Protein AF-A0A5C5R9Z2-F1 (afdb_monomer)

Sequence (90 aa):
MNPVIDGGTALGGRLAWVHVAHGERSQVRFYADGEYAGTATALPTVDTEVIGVDYDVVYVRYGRAIARFRLDESGAVLALDAVPPSVLAG

Solvent-accessible surface area (backbone atoms only — not comparable to full-atom values): 5109 Å² total; per-residue (Å²): 135,66,55,71,77,50,68,52,66,32,54,94,60,42,36,32,39,38,31,30,42,59,82,84,21,21,42,42,37,33,23,36,78,83,41,85,41,48,55,73,46,96,46,64,18,61,47,57,44,79,80,48,73,54,70,61,36,42,34,36,32,50,71,91,46,67,28,38,34,30,66,48,98,85,50,42,67,40,72,79,40,81,62,70,80,55,61,71,82,128

Structure (mmCIF, N/CA/C/O backbone):
data_AF-A0A5C5R9Z2-F1
#
_entry.id   AF-A0A5C5R9Z2-F1
#
loop_
_atom_site.group_PDB
_atom_site.id
_atom_site.type_symbol
_atom_site.label_atom_id
_atom_site.label_alt_id
_atom_site.label_comp_id
_atom_site.label_asym_id
_atom_site.label_entity_id
_atom_site.label_seq_id
_atom_site.pdbx_PDB_ins_code
_atom_site.Cartn_x
_atom_site.Cartn_y
_atom_site.Cartn_z
_atom_site.occupancy
_atom_site.B_iso_or_equiv
_atom_site.auth_seq_id
_atom_site.auth_comp_id
_atom_site.auth_asym_id
_atom_site.auth_atom_id
_atom_site.pdbx_PDB_model_num
ATOM 1 N N . MET A 1 1 ? 13.500 13.910 -3.896 1.00 72.06 1 MET A N 1
ATOM 2 C CA . MET A 1 1 ? 12.079 13.624 -3.604 1.00 72.06 1 MET A CA 1
ATOM 3 C C . MET A 1 1 ? 11.604 12.656 -4.670 1.00 72.06 1 MET A C 1
ATOM 5 O O . MET A 1 1 ? 11.940 12.879 -5.827 1.00 72.06 1 MET A O 1
ATOM 9 N N . ASN A 1 2 ? 10.933 11.572 -4.295 1.00 87.62 2 ASN A N 1
ATOM 10 C CA . ASN A 1 2 ? 10.465 10.581 -5.264 1.00 87.62 2 ASN A CA 1
ATOM 11 C C . ASN A 1 2 ? 9.202 11.090 -5.969 1.00 87.62 2 ASN A C 1
ATOM 13 O O . ASN A 1 2 ? 8.344 11.636 -5.270 1.00 87.62 2 ASN A O 1
ATOM 17 N N . PRO A 1 3 ? 9.073 10.931 -7.299 1.00 94.56 3 PRO A N 1
ATOM 18 C CA . PRO A 1 3 ? 7.846 11.275 -8.007 1.00 94.56 3 PRO A CA 1
ATOM 19 C C . PRO A 1 3 ? 6.649 10.508 -7.442 1.00 94.56 3 PRO A C 1
ATOM 21 O O . PRO A 1 3 ? 6.763 9.321 -7.128 1.00 94.56 3 PRO A O 1
ATOM 24 N N . VAL A 1 4 ? 5.514 11.192 -7.328 1.00 96.19 4 VAL A N 1
ATOM 25 C CA . VAL A 1 4 ? 4.225 10.566 -7.020 1.00 96.19 4 VAL A CA 1
ATOM 26 C C . VAL A 1 4 ? 3.641 10.035 -8.324 1.00 96.19 4 VAL A C 1
ATOM 28 O O . VAL A 1 4 ? 3.605 10.763 -9.314 1.00 96.19 4 VAL A O 1
ATOM 31 N N . ILE A 1 5 ? 3.231 8.771 -8.316 1.00 95.88 5 ILE A N 1
ATOM 32 C CA . ILE A 1 5 ? 2.539 8.115 -9.428 1.00 95.88 5 ILE A CA 1
ATOM 33 C C . ILE A 1 5 ? 1.052 8.450 -9.313 1.00 95.88 5 ILE A C 1
ATOM 35 O O . ILE A 1 5 ? 0.493 9.110 -10.186 1.00 95.88 5 ILE A O 1
ATOM 39 N N . ASP A 1 6 ? 0.451 8.080 -8.186 1.00 96.62 6 ASP A N 1
ATOM 40 C CA . ASP A 1 6 ? -0.912 8.418 -7.798 1.00 96.62 6 ASP A CA 1
ATOM 41 C C . ASP A 1 6 ? -1.069 8.414 -6.264 1.00 96.62 6 ASP A C 1
ATOM 43 O O . ASP A 1 6 ? -0.118 8.229 -5.494 1.00 96.62 6 ASP A O 1
ATOM 47 N N . GLY A 1 7 ? -2.276 8.726 -5.804 1.00 95.06 7 GLY A N 1
ATOM 48 C CA . GLY A 1 7 ? -2.597 8.854 -4.392 1.00 95.06 7 GLY A CA 1
ATOM 49 C C . GLY A 1 7 ? -4.098 8.956 -4.172 1.00 95.06 7 GLY A C 1
ATOM 50 O O . GLY A 1 7 ? -4.859 9.271 -5.089 1.00 95.06 7 GLY A O 1
ATOM 51 N N . GLY A 1 8 ? -4.527 8.730 -2.937 1.00 93.75 8 GLY A N 1
ATOM 52 C CA . GLY A 1 8 ? -5.937 8.793 -2.587 1.00 93.75 8 GLY A CA 1
ATOM 53 C C . GLY A 1 8 ? -6.180 8.707 -1.091 1.00 93.75 8 GLY A C 1
ATOM 54 O O . GLY A 1 8 ? -5.252 8.637 -0.283 1.00 93.75 8 GLY A O 1
ATOM 55 N N . THR A 1 9 ? -7.456 8.721 -0.725 1.00 91.31 9 THR A N 1
ATOM 56 C CA . THR A 1 9 ? -7.907 8.591 0.659 1.00 91.31 9 THR A CA 1
ATOM 57 C C . THR A 1 9 ? -8.891 7.435 0.808 1.00 91.31 9 THR A C 1
ATOM 59 O O . THR A 1 9 ? -9.675 7.132 -0.089 1.00 91.31 9 THR A O 1
ATOM 62 N N . ALA A 1 10 ? -8.832 6.789 1.965 1.00 81.19 10 ALA A N 1
ATOM 63 C CA . ALA A 1 10 ? -9.772 5.809 2.488 1.00 81.19 10 ALA A CA 1
ATOM 64 C C . ALA A 1 10 ? -10.346 6.338 3.819 1.00 81.19 10 ALA A C 1
ATOM 66 O O . ALA A 1 10 ? -9.924 7.391 4.312 1.00 81.19 10 ALA A O 1
ATOM 67 N N . LEU A 1 11 ? -11.304 5.627 4.427 1.00 76.50 11 LEU A N 1
ATOM 68 C CA . LEU A 1 11 ? -11.857 5.974 5.749 1.00 76.50 11 LEU A CA 1
ATOM 69 C C . LEU A 1 11 ? -12.428 7.396 5.862 1.00 76.50 11 LEU A C 1
ATOM 71 O O . LEU A 1 11 ? -12.262 8.060 6.886 1.00 76.50 11 LEU A O 1
ATOM 75 N N . GLY A 1 12 ? -13.050 7.912 4.801 1.00 76.19 12 GLY A N 1
ATOM 76 C CA . GLY A 1 12 ? -13.558 9.288 4.808 1.00 76.19 12 GLY A CA 1
ATOM 7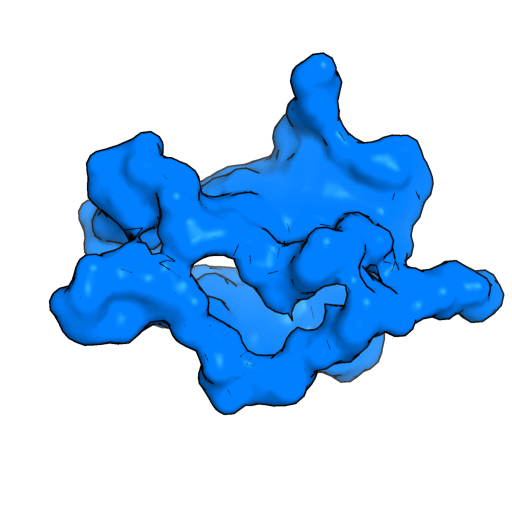7 C C . GLY A 1 12 ? -12.466 10.345 5.031 1.00 76.19 12 GLY A C 1
ATOM 78 O O . GLY A 1 12 ? -12.768 11.427 5.523 1.00 76.19 12 GLY A O 1
ATOM 79 N N . GLY A 1 13 ? -11.206 10.033 4.699 1.00 80.25 13 GLY A N 1
ATOM 80 C CA . GLY A 1 13 ? -10.069 10.952 4.794 1.00 80.25 13 GLY A CA 1
ATOM 81 C C . GLY A 1 13 ? -9.038 10.614 5.872 1.00 80.25 13 GLY A C 1
ATOM 82 O O . GLY A 1 13 ? -7.974 11.223 5.870 1.00 80.25 13 GLY A O 1
ATOM 83 N N . ARG A 1 14 ? -9.305 9.648 6.762 1.00 83.94 14 ARG A N 1
ATOM 84 C CA . ARG A 1 14 ? -8.389 9.319 7.874 1.00 83.94 14 ARG A CA 1
ATOM 85 C C . ARG A 1 14 ? -7.137 8.563 7.445 1.00 83.94 14 ARG A C 1
ATOM 87 O O . ARG A 1 14 ? -6.091 8.724 8.060 1.00 83.94 14 ARG A O 1
ATOM 94 N N . LEU A 1 15 ? -7.240 7.737 6.404 1.00 90.19 15 LEU A N 1
ATOM 95 C CA . LEU A 1 15 ? -6.104 7.021 5.829 1.00 90.19 15 LEU A CA 1
ATOM 96 C C . LEU A 1 15 ? -5.843 7.566 4.431 1.00 90.19 15 LEU A C 1
ATOM 98 O O . LEU A 1 15 ? -6.627 7.325 3.518 1.00 90.19 15 LEU A O 1
ATOM 102 N N . ALA A 1 16 ? -4.742 8.278 4.248 1.00 93.69 16 ALA A N 1
ATOM 103 C CA . ALA A 1 16 ? -4.242 8.641 2.933 1.00 93.69 16 ALA A CA 1
ATOM 104 C C . ALA A 1 16 ? -3.174 7.644 2.479 1.00 93.69 16 ALA A C 1
ATOM 106 O O . ALA A 1 16 ? -2.425 7.089 3.286 1.00 93.69 16 ALA A O 1
ATOM 107 N N . TRP A 1 17 ? -3.082 7.432 1.174 1.00 95.50 17 TRP A N 1
ATOM 108 C CA . TRP A 1 17 ? -2.033 6.635 0.560 1.00 95.50 17 TRP A CA 1
ATOM 109 C C . TRP A 1 17 ? -1.413 7.392 -0.609 1.00 95.50 17 TRP A C 1
ATOM 111 O O . TRP A 1 17 ? -2.072 8.177 -1.291 1.00 95.50 17 TRP A O 1
ATOM 121 N N . VAL A 1 18 ? -0.121 7.165 -0.819 1.00 96.56 18 VAL A N 1
ATOM 122 C CA . VAL A 1 18 ? 0.651 7.771 -1.903 1.00 96.56 18 VAL A CA 1
ATOM 123 C C . VAL A 1 18 ? 1.533 6.699 -2.519 1.00 96.56 18 VAL A C 1
ATOM 125 O O . VAL A 1 18 ? 2.376 6.110 -1.837 1.00 96.56 18 VAL A O 1
ATOM 128 N N . HIS A 1 19 ? 1.358 6.453 -3.810 1.00 96.56 19 HIS A N 1
ATOM 129 C CA . HIS A 1 19 ? 2.220 5.582 -4.594 1.00 96.56 19 HIS A CA 1
ATOM 130 C C . HIS A 1 19 ? 3.382 6.401 -5.148 1.00 96.56 19 HIS A C 1
ATOM 132 O O . HIS A 1 19 ? 3.191 7.400 -5.841 1.00 96.56 19 HIS A O 1
ATOM 138 N N . VAL A 1 20 ? 4.609 6.012 -4.814 1.00 96.06 20 VAL A N 1
ATOM 139 C CA . VAL A 1 20 ? 5.818 6.750 -5.194 1.00 96.06 20 VAL A CA 1
ATOM 140 C C . VAL A 1 20 ? 6.768 5.893 -6.018 1.00 96.06 20 VAL A C 1
ATOM 142 O O . VAL A 1 20 ? 6.966 4.709 -5.734 1.00 96.06 20 VAL A O 1
ATOM 145 N N . ALA A 1 21 ? 7.405 6.514 -7.006 1.00 95.00 21 ALA A N 1
ATOM 146 C CA . ALA A 1 21 ? 8.405 5.885 -7.860 1.00 95.00 21 ALA A CA 1
ATOM 147 C C . ALA A 1 21 ? 9.802 5.856 -7.207 1.00 95.00 21 ALA A C 1
ATOM 149 O O . ALA A 1 21 ? 10.208 6.763 -6.485 1.00 95.00 21 ALA A O 1
ATOM 150 N N . HIS A 1 22 ? 10.566 4.812 -7.499 1.00 92.25 22 HIS A N 1
ATOM 151 C CA . HIS A 1 22 ? 11.943 4.549 -7.082 1.00 92.25 22 HIS A CA 1
ATOM 152 C C . HIS A 1 22 ? 12.718 3.975 -8.288 1.00 92.25 22 HIS A C 1
ATOM 154 O O . HIS A 1 22 ? 13.118 2.810 -8.291 1.00 92.25 22 HIS A O 1
ATOM 160 N N . GLY A 1 23 ? 12.893 4.785 -9.339 1.00 90.56 23 GLY A N 1
ATOM 161 C CA . GLY A 1 23 ? 13.381 4.306 -10.640 1.00 90.56 23 GLY A CA 1
ATOM 162 C C . GLY A 1 23 ? 12.340 3.395 -11.295 1.00 90.56 23 GLY A C 1
ATOM 163 O O . GLY A 1 23 ? 11.168 3.748 -11.323 1.00 90.56 23 GLY A O 1
ATOM 164 N N . GLU A 1 24 ? 12.754 2.201 -11.720 1.00 89.81 24 GLU A N 1
ATOM 165 C CA . GLU A 1 24 ? 11.872 1.151 -12.270 1.00 89.81 24 GLU A CA 1
ATOM 166 C C . GLU A 1 24 ? 11.024 0.428 -11.202 1.00 89.81 24 GLU A C 1
ATOM 168 O O . GLU A 1 24 ? 10.337 -0.548 -11.487 1.00 89.81 24 GLU A O 1
ATOM 173 N N . ARG A 1 25 ? 11.121 0.842 -9.935 1.00 92.81 25 ARG A N 1
ATOM 174 C CA . ARG A 1 25 ? 10.370 0.266 -8.810 1.00 92.81 25 ARG A CA 1
ATOM 175 C C . ARG A 1 25 ? 9.431 1.299 -8.222 1.00 92.81 25 ARG A C 1
ATOM 177 O O . ARG A 1 25 ? 9.591 2.494 -8.438 1.00 92.81 25 ARG A O 1
ATOM 184 N N . SER A 1 26 ? 8.494 0.861 -7.400 1.00 93.88 26 SER A N 1
ATOM 185 C CA . SER A 1 26 ? 7.577 1.747 -6.698 1.00 93.88 26 SER A CA 1
ATOM 186 C C . SER A 1 26 ? 7.137 1.166 -5.356 1.00 93.88 26 SER A C 1
ATOM 188 O O . SER A 1 26 ? 7.338 -0.016 -5.063 1.00 93.88 26 SER A O 1
ATOM 190 N N . GLN A 1 27 ? 6.590 2.024 -4.500 1.00 93.50 27 GLN A N 1
ATOM 191 C CA . GLN A 1 27 ? 6.145 1.680 -3.152 1.00 93.50 27 GLN A CA 1
ATOM 192 C C . GLN A 1 27 ? 4.924 2.522 -2.786 1.00 93.50 27 GLN A C 1
ATOM 194 O O . GLN A 1 27 ? 4.847 3.690 -3.160 1.00 93.50 27 GLN A O 1
ATOM 199 N N . VAL A 1 28 ? 3.996 1.956 -2.018 1.00 95.88 28 VAL A N 1
ATOM 200 C CA . VAL A 1 28 ? 2.865 2.701 -1.446 1.00 95.88 28 VAL A CA 1
ATOM 201 C C . VAL A 1 28 ? 3.200 3.095 -0.010 1.00 95.88 28 VAL A C 1
ATOM 203 O O . VAL A 1 28 ? 3.608 2.252 0.793 1.00 95.88 28 VAL A O 1
ATOM 206 N N . ARG A 1 29 ? 3.056 4.383 0.297 1.00 95.69 29 ARG A N 1
ATOM 207 C CA . ARG A 1 29 ? 3.188 4.974 1.634 1.00 95.69 29 ARG A CA 1
ATOM 208 C C . ARG A 1 29 ? 1.812 5.311 2.169 1.00 95.69 29 ARG A C 1
ATOM 210 O O . ARG A 1 29 ? 0.960 5.757 1.409 1.00 95.69 29 ARG A O 1
ATOM 217 N N . PHE A 1 30 ? 1.634 5.152 3.467 1.00 95.44 30 PHE A N 1
ATOM 218 C CA . PHE A 1 30 ? 0.385 5.420 4.157 1.00 95.44 30 PHE A CA 1
ATOM 219 C C . PHE A 1 30 ? 0.563 6.531 5.178 1.00 95.44 30 PHE A C 1
ATOM 221 O O . PHE A 1 30 ? 1.596 6.616 5.849 1.00 95.44 30 PHE A O 1
ATOM 228 N N . TYR A 1 31 ? -0.474 7.349 5.301 1.00 93.94 31 TYR A N 1
ATOM 229 C CA . TYR A 1 31 ? -0.539 8.449 6.241 1.00 93.94 31 TYR A CA 1
ATOM 230 C C . TYR A 1 31 ? -1.860 8.385 7.008 1.00 93.94 31 TYR A C 1
ATOM 232 O O . TYR A 1 31 ? -2.924 8.369 6.390 1.00 93.94 31 TYR A O 1
ATOM 240 N N . ALA A 1 32 ? -1.790 8.332 8.333 1.00 91.69 32 ALA A N 1
ATOM 241 C CA . ALA A 1 32 ? -2.943 8.355 9.224 1.00 91.69 32 ALA A CA 1
ATOM 242 C C . ALA A 1 32 ? -3.091 9.766 9.791 1.00 91.69 32 ALA A C 1
ATOM 244 O O . ALA A 1 32 ? -2.136 10.300 10.349 1.00 91.69 32 ALA A O 1
ATOM 245 N N . ASP A 1 33 ? -4.252 10.392 9.594 1.00 87.75 33 ASP A N 1
ATOM 246 C CA . ASP A 1 33 ? -4.546 11.747 10.087 1.00 87.75 33 ASP A CA 1
ATOM 247 C C . ASP A 1 33 ? -3.456 12.789 9.710 1.00 87.75 33 ASP A C 1
ATOM 249 O O . ASP A 1 33 ? -3.184 13.746 10.430 1.00 87.75 33 ASP A O 1
ATOM 253 N N . GLY A 1 34 ? -2.828 12.604 8.539 1.00 88.31 34 GLY A N 1
ATOM 254 C CA . GLY A 1 34 ? -1.764 13.464 8.000 1.00 88.31 34 GLY A CA 1
ATOM 255 C C . GLY A 1 34 ? -0.335 13.076 8.403 1.00 88.31 34 GLY A C 1
ATOM 256 O O . GLY A 1 34 ? 0.618 13.589 7.813 1.00 88.31 34 GLY A O 1
ATOM 257 N N . GLU A 1 35 ? -0.160 12.142 9.335 1.00 91.19 35 GLU A N 1
ATOM 258 C CA . GLU A 1 35 ? 1.147 11.666 9.793 1.00 91.19 35 GLU A CA 1
ATOM 259 C C . GLU A 1 35 ? 1.564 10.374 9.093 1.00 91.19 35 GLU A C 1
ATOM 261 O O . GLU A 1 35 ? 0.734 9.535 8.760 1.00 91.19 35 GLU A O 1
ATOM 266 N N . TYR A 1 36 ? 2.865 10.190 8.853 1.00 92.25 36 TYR A N 1
ATOM 267 C CA . TYR A 1 36 ? 3.370 8.976 8.209 1.00 92.25 36 TYR A CA 1
ATOM 268 C C . TYR A 1 36 ? 3.158 7.752 9.107 1.00 92.25 36 TYR A C 1
ATOM 270 O O . TYR A 1 36 ? 3.757 7.651 10.175 1.00 92.25 36 TYR A O 1
ATOM 278 N N . ALA A 1 37 ? 2.354 6.802 8.632 1.00 91.94 37 ALA A N 1
ATOM 279 C CA . ALA A 1 37 ? 1.978 5.605 9.378 1.00 91.94 37 ALA A CA 1
ATOM 280 C C . ALA A 1 37 ? 2.739 4.348 8.924 1.00 91.94 37 ALA A C 1
ATOM 282 O O . ALA A 1 37 ? 2.838 3.379 9.674 1.00 91.94 37 ALA A O 1
ATOM 283 N N . GLY A 1 38 ? 3.293 4.340 7.705 1.00 91.19 38 GLY A N 1
ATOM 284 C CA . GLY A 1 3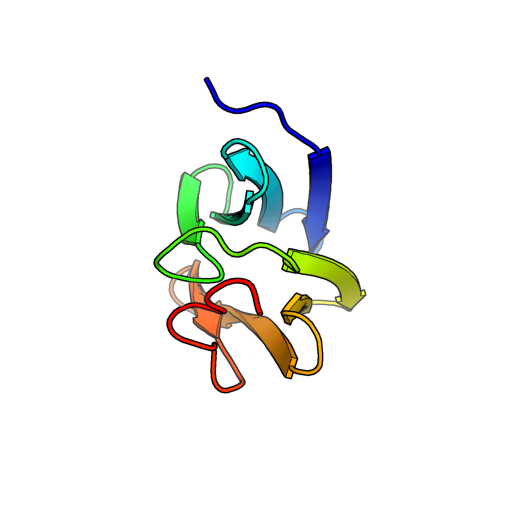8 ? 4.093 3.216 7.220 1.00 91.19 38 GLY A CA 1
ATOM 285 C C . GLY A 1 38 ? 4.121 3.058 5.704 1.00 91.19 38 GLY A C 1
ATOM 286 O O . GLY A 1 38 ? 3.731 3.944 4.943 1.00 91.19 38 GLY A O 1
ATOM 287 N N . THR A 1 39 ? 4.593 1.896 5.257 1.00 92.50 39 THR A N 1
ATOM 288 C CA . THR A 1 39 ? 4.628 1.502 3.842 1.00 92.50 39 THR A CA 1
ATOM 289 C C . THR A 1 39 ? 3.968 0.151 3.650 1.00 92.50 39 THR A C 1
ATOM 291 O O . THR A 1 39 ? 3.986 -0.690 4.544 1.00 92.50 39 THR A O 1
ATOM 294 N N . ALA A 1 40 ? 3.405 -0.062 2.463 1.00 92.19 40 ALA A N 1
ATOM 295 C CA . ALA A 1 40 ? 2.753 -1.317 2.116 1.00 92.19 40 ALA A CA 1
ATOM 296 C C . ALA A 1 40 ? 3.740 -2.494 2.048 1.00 92.19 40 ALA A C 1
ATOM 298 O O . ALA A 1 40 ? 3.389 -3.625 2.343 1.00 92.19 40 ALA A O 1
ATOM 299 N N . THR A 1 41 ? 4.997 -2.226 1.701 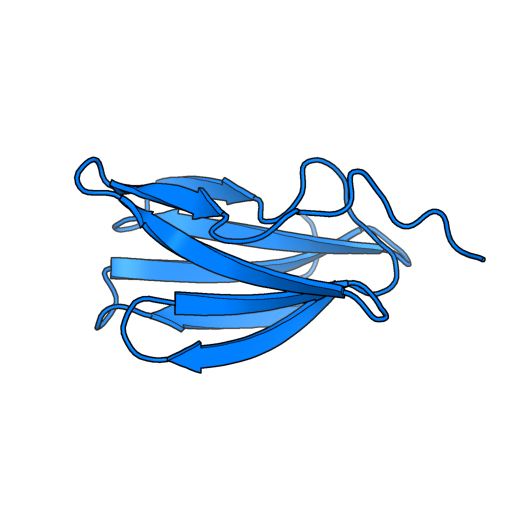1.00 89.88 41 THR A N 1
ATOM 300 C CA . THR A 1 41 ? 6.092 -3.203 1.704 1.00 89.88 41 THR A CA 1
ATOM 301 C C . THR A 1 41 ? 7.370 -2.522 2.173 1.00 89.88 41 THR A C 1
ATOM 303 O O . THR A 1 41 ? 7.527 -1.326 1.942 1.00 89.88 41 THR A O 1
ATOM 306 N N . ALA A 1 42 ? 8.290 -3.251 2.808 1.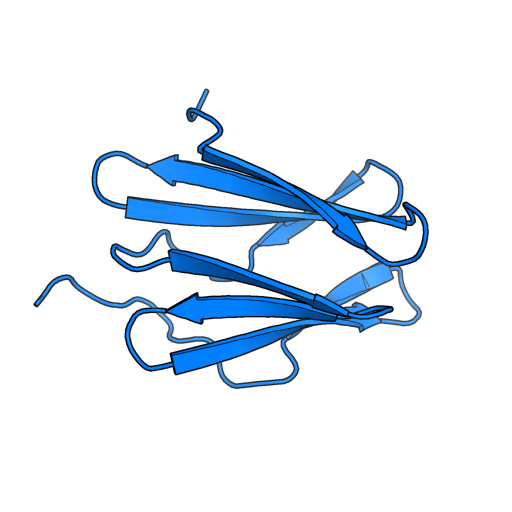00 86.31 42 ALA A N 1
ATOM 307 C CA . ALA A 1 42 ? 9.518 -2.681 3.365 1.00 86.31 42 ALA A CA 1
ATOM 308 C C . ALA A 1 42 ? 10.468 -2.111 2.294 1.00 86.31 42 ALA A C 1
ATOM 310 O O . ALA A 1 42 ? 11.199 -1.158 2.563 1.00 86.31 42 ALA A O 1
ATOM 311 N N . LEU A 1 43 ? 10.452 -2.673 1.080 1.00 88.62 43 LEU A N 1
ATOM 312 C CA . LEU A 1 43 ? 11.312 -2.264 -0.031 1.00 88.62 43 LEU A CA 1
ATOM 313 C C . LEU A 1 43 ? 10.477 -2.029 -1.299 1.00 88.62 43 LEU A C 1
ATOM 315 O O . LEU A 1 43 ? 9.566 -2.812 -1.564 1.00 88.62 43 LEU A O 1
ATOM 319 N N . PRO A 1 44 ? 10.792 -1.012 -2.125 1.00 90.81 44 PRO A N 1
ATOM 320 C CA . PRO A 1 44 ? 10.124 -0.813 -3.409 1.00 90.81 44 PRO A CA 1
ATOM 321 C C . PRO A 1 44 ? 10.207 -2.052 -4.310 1.00 90.81 44 PRO A C 1
ATOM 323 O O . PRO A 1 44 ? 11.258 -2.697 -4.386 1.00 90.81 44 PRO A O 1
ATOM 326 N N . THR A 1 45 ? 9.127 -2.346 -5.037 1.00 90.12 45 THR A N 1
ATOM 327 C CA . THR A 1 45 ? 9.030 -3.489 -5.965 1.00 90.12 45 THR A CA 1
ATOM 328 C C . THR A 1 45 ? 8.652 -3.036 -7.372 1.00 90.12 45 THR A C 1
ATOM 330 O O . THR A 1 45 ? 8.171 -1.919 -7.541 1.00 90.12 45 THR A O 1
ATOM 333 N N . VAL A 1 46 ? 8.912 -3.868 -8.383 1.00 88.69 46 VAL A N 1
ATOM 334 C CA . VAL A 1 46 ? 8.678 -3.516 -9.798 1.00 88.69 46 VAL A CA 1
ATOM 335 C C . VAL A 1 46 ? 7.197 -3.481 -10.189 1.00 88.69 46 VAL A C 1
ATOM 337 O O . VAL A 1 46 ? 6.817 -2.662 -11.013 1.00 88.69 46 VAL A O 1
ATOM 340 N N . ASP A 1 47 ? 6.351 -4.272 -9.525 1.00 88.62 47 ASP A N 1
ATOM 341 C CA . ASP A 1 47 ? 4.946 -4.468 -9.911 1.00 88.62 47 ASP A CA 1
ATOM 342 C C . ASP A 1 47 ? 3.971 -4.024 -8.809 1.00 88.62 47 ASP A C 1
ATOM 344 O O . ASP A 1 47 ? 3.011 -4.736 -8.502 1.00 88.62 47 ASP A O 1
ATOM 348 N N . THR A 1 48 ? 4.248 -2.888 -8.160 1.00 94.12 48 THR A N 1
ATOM 349 C CA . THR A 1 48 ? 3.362 -2.329 -7.125 1.00 94.12 48 THR A CA 1
ATOM 350 C C . THR A 1 48 ? 2.271 -1.473 -7.761 1.00 94.12 48 THR A C 1
ATOM 352 O O . THR A 1 48 ? 2.586 -0.528 -8.481 1.00 94.12 48 THR A O 1
ATOM 355 N N . GLU A 1 49 ? 1.009 -1.731 -7.427 1.00 95.06 49 GLU A N 1
ATOM 356 C CA . GLU A 1 49 ? -0.138 -0.946 -7.904 1.00 95.06 49 GLU A CA 1
ATOM 357 C C . GLU A 1 49 ? -1.250 -0.903 -6.855 1.00 95.06 49 GLU A C 1
ATOM 359 O O . GLU A 1 49 ? -1.531 -1.914 -6.209 1.00 95.06 49 GLU A O 1
ATOM 364 N N . VAL A 1 50 ? -1.919 0.240 -6.702 1.00 95.69 50 VAL A N 1
ATOM 365 C CA . VAL A 1 50 ? -3.163 0.322 -5.927 1.00 95.69 50 VAL A CA 1
ATOM 366 C C . VAL A 1 50 ? -4.331 0.005 -6.853 1.00 95.69 50 VAL A C 1
ATOM 368 O O . VAL A 1 50 ? -4.642 0.765 -7.760 1.00 95.69 50 VAL A O 1
ATOM 371 N N . ILE A 1 51 ? -4.984 -1.134 -6.627 1.00 96.00 51 ILE A N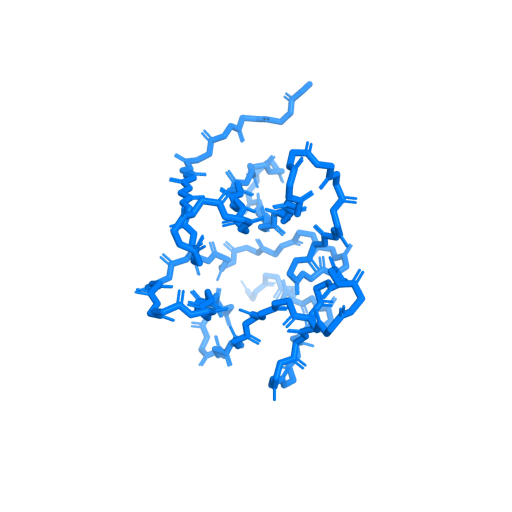 1
ATOM 372 C CA . ILE A 1 51 ? -6.041 -1.646 -7.519 1.00 96.00 51 ILE A CA 1
ATOM 373 C C . ILE A 1 51 ? -7.455 -1.346 -7.014 1.00 96.00 51 ILE A C 1
ATOM 375 O O . ILE A 1 51 ? -8.437 -1.653 -7.687 1.00 96.00 51 ILE A O 1
ATOM 379 N N . GLY A 1 52 ? -7.575 -0.781 -5.814 1.00 94.06 52 GLY A N 1
ATOM 380 C CA . GLY A 1 52 ? -8.863 -0.438 -5.237 1.00 94.06 52 GLY A CA 1
ATOM 381 C C . GLY A 1 52 ? -8.759 0.110 -3.824 1.00 94.06 52 GLY A C 1
ATOM 382 O O . GLY A 1 52 ? -7.791 -0.129 -3.100 1.00 94.06 52 GLY A O 1
ATOM 383 N N . VAL A 1 53 ? -9.806 0.827 -3.438 1.00 93.62 53 VAL A N 1
AT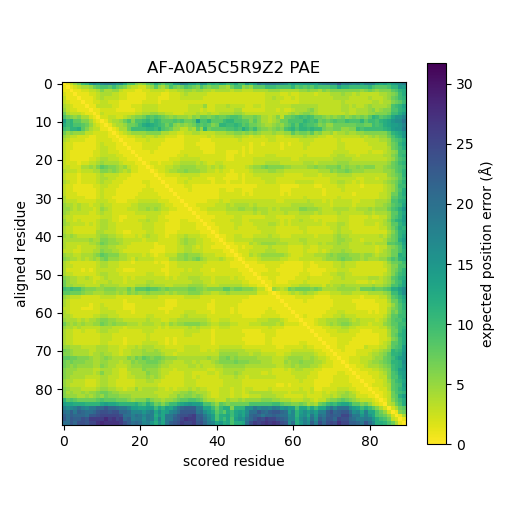OM 384 C CA . VAL A 1 53 ? -10.050 1.294 -2.077 1.00 93.62 53 VAL A CA 1
ATOM 385 C C . VAL A 1 53 ? -11.503 0.972 -1.758 1.00 93.62 53 VAL A C 1
ATOM 387 O O . VAL A 1 53 ? -12.386 1.319 -2.541 1.00 93.62 53 VAL A O 1
ATOM 390 N N . ASP A 1 54 ? -11.746 0.310 -0.633 1.00 90.38 54 ASP A N 1
ATOM 391 C CA . ASP A 1 54 ? -13.091 -0.016 -0.161 1.00 90.38 54 ASP A CA 1
ATOM 392 C C . ASP A 1 54 ? -13.187 0.234 1.340 1.00 90.38 54 ASP A C 1
ATOM 394 O O . ASP A 1 54 ? -12.399 -0.329 2.095 1.00 90.38 54 ASP A O 1
ATOM 398 N N . TYR A 1 55 ? -14.132 1.078 1.763 1.00 84.38 55 TYR A N 1
ATOM 399 C CA . TYR A 1 55 ? -14.306 1.519 3.153 1.00 84.38 55 TYR A CA 1
ATOM 400 C C . TYR A 1 55 ? -12.983 1.885 3.855 1.00 84.38 55 TYR A C 1
ATOM 402 O O . TYR A 1 55 ? -12.488 3.010 3.719 1.00 84.38 55 TYR A O 1
ATOM 410 N N . ASP A 1 56 ? -12.444 0.948 4.638 1.00 87.69 56 ASP A N 1
ATOM 411 C CA . ASP A 1 56 ? -11.251 1.069 5.465 1.00 87.69 56 ASP A CA 1
ATOM 412 C C . ASP A 1 56 ? -10.009 0.382 4.899 1.00 87.69 56 ASP A C 1
ATOM 414 O O . ASP A 1 56 ? -8.947 0.425 5.518 1.00 87.69 56 ASP A O 1
ATOM 418 N N . VAL A 1 57 ? -10.132 -0.216 3.716 1.00 93.00 57 VAL A N 1
ATOM 419 C CA . VAL A 1 57 ? -9.131 -1.086 3.117 1.00 93.00 57 VAL A CA 1
ATOM 420 C C . VAL A 1 57 ? -8.586 -0.501 1.819 1.00 93.00 57 VAL A C 1
ATOM 422 O O . VAL A 1 57 ? -9.325 -0.173 0.892 1.00 93.00 57 VAL A O 1
ATOM 425 N N . VAL A 1 58 ? -7.262 -0.452 1.721 1.00 95.56 58 VAL A N 1
ATOM 426 C CA . VAL A 1 58 ? -6.522 -0.199 0.482 1.00 95.56 58 VAL A CA 1
ATOM 427 C C . VAL A 1 58 ? -5.993 -1.527 -0.054 1.00 95.56 58 VAL A C 1
ATOM 429 O O . VAL A 1 58 ? -5.346 -2.285 0.671 1.00 95.56 58 VAL A O 1
ATOM 432 N N . TYR A 1 59 ? -6.257 -1.810 -1.327 1.00 96.38 59 TYR A N 1
ATOM 433 C CA . TYR A 1 59 ? -5.836 -3.032 -2.008 1.00 96.38 59 TYR A CA 1
ATOM 434 C C . TYR A 1 59 ? -4.591 -2.736 -2.834 1.00 96.38 59 TYR A C 1
ATOM 436 O O . TYR A 1 59 ? -4.654 -1.987 -3.811 1.00 96.38 59 TYR A O 1
ATOM 444 N N . VAL A 1 60 ? -3.465 -3.342 -2.462 1.00 96.25 60 VAL A N 1
ATOM 445 C CA . VAL A 1 60 ? -2.198 -3.197 -3.182 1.00 96.25 60 VAL A CA 1
ATOM 446 C C . VAL A 1 60 ? -1.845 -4.520 -3.847 1.00 96.25 60 VAL A C 1
ATOM 448 O O . VAL A 1 60 ? -1.784 -5.568 -3.202 1.00 96.25 60 VAL A O 1
ATOM 451 N N . ARG A 1 61 ? -1.612 -4.472 -5.154 1.00 95.38 61 ARG A N 1
ATOM 452 C CA . ARG A 1 61 ? -1.128 -5.586 -5.962 1.00 95.38 61 ARG A CA 1
ATOM 453 C C . ARG A 1 61 ? 0.394 -5.541 -6.060 1.00 95.38 61 ARG A C 1
ATOM 455 O O . ARG A 1 61 ? 0.972 -4.471 -6.215 1.00 95.38 61 ARG A O 1
ATOM 462 N N . TYR A 1 62 ? 1.003 -6.721 -5.997 1.00 91.94 62 TYR A N 1
ATOM 463 C CA . TYR A 1 62 ? 2.424 -6.995 -6.206 1.00 91.94 62 TYR A CA 1
ATOM 464 C C . TYR A 1 62 ? 2.558 -8.111 -7.245 1.00 91.94 62 TYR A C 1
ATOM 466 O O . TYR A 1 62 ? 2.580 -9.301 -6.906 1.00 91.94 62 TYR A O 1
ATOM 474 N N . GLY A 1 63 ? 2.564 -7.751 -8.526 1.00 89.56 63 GLY A N 1
ATOM 475 C CA . GLY A 1 63 ? 2.500 -8.719 -9.622 1.00 89.56 63 GLY A CA 1
ATOM 476 C C . GLY A 1 63 ? 1.229 -9.575 -9.536 1.00 89.56 63 GLY A C 1
ATOM 477 O O . GLY A 1 63 ? 0.134 -9.111 -9.846 1.00 89.56 63 GLY A O 1
ATOM 478 N N . ARG A 1 64 ? 1.358 -10.835 -9.094 1.00 89.19 64 ARG A N 1
ATOM 479 C CA . ARG A 1 64 ? 0.221 -11.766 -8.909 1.00 89.19 64 ARG A CA 1
ATOM 480 C C . ARG A 1 64 ? -0.356 -11.788 -7.492 1.00 89.19 64 ARG A C 1
ATOM 482 O O . ARG A 1 64 ? -1.440 -12.333 -7.304 1.00 89.19 64 ARG A O 1
ATOM 489 N N . ALA A 1 65 ? 0.362 -11.257 -6.505 1.00 91.12 65 ALA A N 1
ATOM 490 C CA . ALA A 1 65 ? -0.105 -11.207 -5.125 1.00 91.12 65 ALA A CA 1
ATOM 491 C C . ALA A 1 65 ? -0.936 -9.942 -4.887 1.00 91.12 65 ALA A C 1
ATOM 493 O O . ALA A 1 65 ? -0.671 -8.901 -5.484 1.00 91.12 65 ALA A O 1
ATOM 494 N N . ILE A 1 66 ? -1.923 -10.023 -3.999 1.00 94.62 66 ILE A N 1
ATOM 495 C CA . ILE A 1 66 ? -2.704 -8.873 -3.535 1.00 94.62 66 ILE A CA 1
ATOM 496 C C . ILE A 1 66 ? -2.645 -8.882 -2.014 1.00 94.62 66 ILE A C 1
ATOM 498 O O . ILE A 1 66 ? -2.859 -9.929 -1.403 1.00 94.62 66 ILE A O 1
ATOM 502 N N . ALA A 1 67 ? -2.362 -7.724 -1.425 1.00 95.50 67 ALA A N 1
ATOM 503 C CA . ALA A 1 67 ? -2.445 -7.518 0.008 1.00 95.50 67 ALA A CA 1
ATOM 504 C C . ALA A 1 67 ? -3.341 -6.327 0.336 1.00 95.50 67 ALA A C 1
ATOM 506 O O . ALA A 1 67 ? -3.323 -5.292 -0.337 1.00 95.50 67 ALA A O 1
ATOM 507 N N . ARG A 1 68 ? -4.141 -6.498 1.383 1.00 95.81 68 ARG A N 1
ATOM 508 C CA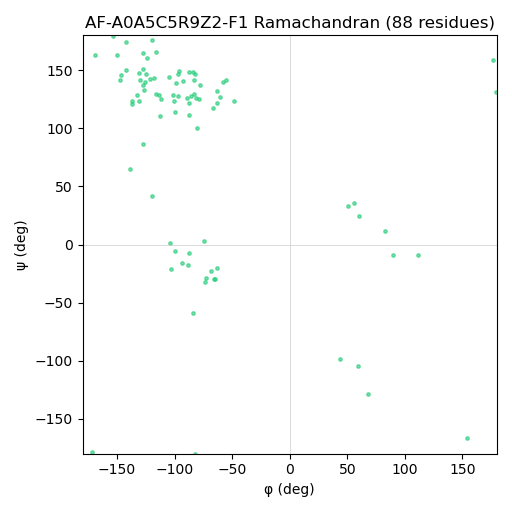 . ARG A 1 68 ? -5.048 -5.484 1.909 1.00 95.81 68 ARG A CA 1
ATOM 509 C C . ARG A 1 68 ? -4.430 -4.787 3.107 1.00 95.81 68 ARG A C 1
ATOM 511 O O . ARG A 1 68 ? -3.849 -5.439 3.974 1.00 95.81 68 ARG A O 1
ATOM 518 N N . PHE A 1 69 ? -4.611 -3.477 3.175 1.00 94.88 69 PHE A N 1
ATOM 519 C CA . PHE A 1 69 ? -4.080 -2.632 4.237 1.00 94.88 69 PHE A CA 1
ATOM 520 C C . PHE A 1 69 ? -5.189 -1.795 4.844 1.00 94.88 69 PHE A C 1
ATOM 522 O O . PHE A 1 69 ? -5.992 -1.227 4.111 1.00 94.88 69 PHE A O 1
ATOM 529 N N . ARG A 1 70 ? -5.208 -1.684 6.168 1.00 93.00 70 ARG A N 1
ATOM 530 C CA . ARG A 1 70 ? -6.123 -0.798 6.897 1.00 93.00 70 ARG A CA 1
ATOM 531 C C . ARG A 1 70 ? -5.430 -0.176 8.098 1.00 93.00 70 ARG A C 1
ATOM 533 O O . ARG A 1 70 ? -4.310 -0.563 8.419 1.00 93.00 70 ARG A O 1
ATOM 540 N N . LEU A 1 71 ? -6.106 0.739 8.781 1.00 91.19 71 LEU A N 1
ATOM 541 C CA . LEU A 1 71 ? -5.679 1.177 10.108 1.00 91.19 71 LEU A CA 1
ATOM 542 C C . LEU A 1 71 ? -6.178 0.210 11.185 1.00 91.19 71 LEU A C 1
ATOM 544 O O . LEU A 1 71 ? -7.300 -0.294 11.102 1.00 91.19 71 LEU A O 1
ATOM 548 N N . ASP A 1 72 ? -5.351 -0.050 12.190 1.00 88.94 72 ASP A N 1
ATOM 549 C CA . ASP A 1 72 ? -5.808 -0.630 13.449 1.00 88.94 72 ASP A CA 1
ATOM 550 C C . ASP A 1 72 ? -6.388 0.449 14.384 1.00 88.94 72 ASP A C 1
ATOM 552 O O . ASP A 1 72 ? -6.447 1.636 14.050 1.00 88.94 72 ASP A O 1
ATOM 556 N N . GLU A 1 73 ? -6.839 0.042 15.570 1.00 86.81 73 GLU A N 1
ATOM 557 C CA . GLU A 1 73 ? -7.441 0.948 16.560 1.00 86.81 73 GLU A CA 1
ATOM 558 C C . GLU A 1 73 ? -6.468 2.022 17.074 1.00 86.81 73 GLU A C 1
ATOM 560 O O . GLU A 1 73 ? -6.909 3.055 17.576 1.00 86.81 73 GLU A O 1
ATOM 565 N N . SER A 1 74 ? -5.158 1.804 16.925 1.00 86.69 74 SER A N 1
ATOM 566 C CA . SER A 1 74 ? -4.114 2.758 17.305 1.00 86.69 74 SER A CA 1
ATOM 567 C C . SER A 1 74 ? -3.769 3.758 16.197 1.00 86.69 74 SER A C 1
ATOM 569 O O . SER A 1 74 ? -3.024 4.702 16.445 1.00 86.69 74 SER A O 1
ATOM 571 N N . GLY A 1 75 ? -4.312 3.575 14.987 1.00 82.56 75 GLY A N 1
ATOM 572 C CA . GLY A 1 75 ? -3.952 4.370 13.812 1.00 82.56 75 GLY A CA 1
ATOM 573 C C . GLY A 1 75 ? -2.689 3.875 13.101 1.00 82.56 75 GLY A C 1
ATOM 574 O O . GLY A 1 75 ? -2.184 4.561 12.213 1.00 82.56 75 GLY A O 1
ATOM 575 N N . ALA A 1 76 ? -2.186 2.687 13.445 1.00 87.81 76 ALA A N 1
ATOM 576 C CA . ALA A 1 76 ? -1.087 2.057 12.727 1.00 87.81 76 ALA A CA 1
ATOM 577 C C . ALA A 1 76 ? -1.603 1.295 11.501 1.00 87.81 76 ALA A C 1
ATOM 579 O O . ALA A 1 76 ? -2.709 0.755 11.494 1.00 87.81 76 ALA A O 1
ATOM 580 N N . VAL A 1 77 ? -0.789 1.231 10.447 1.00 90.62 77 VAL A N 1
ATOM 581 C CA . VAL A 1 77 ? -1.134 0.476 9.236 1.00 90.62 77 VAL A CA 1
ATOM 582 C C . VAL A 1 77 ? -0.895 -1.009 9.469 1.00 90.62 77 VAL A C 1
ATOM 584 O O . VAL A 1 77 ? 0.217 -1.433 9.778 1.00 90.62 77 VAL A O 1
ATOM 587 N N . LEU A 1 78 ? -1.933 -1.805 9.239 1.00 92.62 78 LEU A N 1
ATOM 588 C CA . LEU A 1 78 ? -1.919 -3.254 9.345 1.00 92.62 78 LEU A CA 1
ATOM 589 C C . LEU A 1 78 ? -2.120 -3.888 7.966 1.00 92.62 78 LEU A C 1
ATOM 591 O O . LEU A 1 78 ? -3.097 -3.589 7.276 1.00 92.62 78 LEU A O 1
ATOM 595 N N . ALA A 1 79 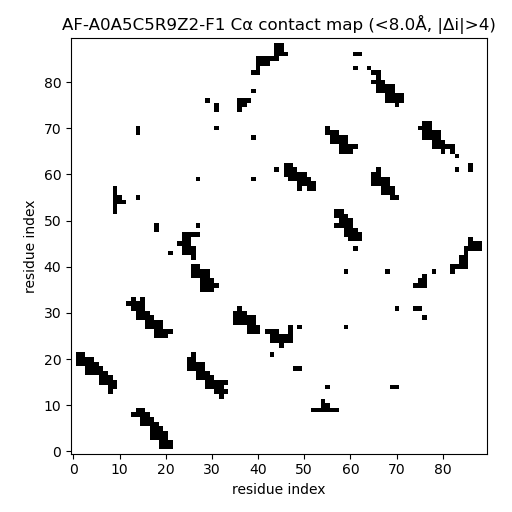? -1.230 -4.811 7.600 1.00 93.56 79 ALA A N 1
ATOM 596 C CA . ALA A 1 79 ? -1.439 -5.712 6.472 1.00 93.56 79 ALA A CA 1
ATOM 597 C C . ALA A 1 79 ? -2.327 -6.890 6.904 1.00 93.56 79 ALA A C 1
ATOM 599 O O . ALA A 1 79 ? -2.026 -7.572 7.883 1.00 93.56 79 ALA A O 1
ATOM 600 N N . LEU A 1 80 ? -3.418 -7.131 6.178 1.00 94.50 80 LEU A N 1
ATOM 601 C CA . LEU A 1 80 ? -4.352 -8.234 6.438 1.00 94.50 80 LEU A CA 1
ATOM 602 C C . LEU A 1 80 ? -3.955 -9.529 5.722 1.00 94.50 80 LEU A C 1
ATOM 604 O O . LEU A 1 80 ? -4.433 -10.601 6.084 1.00 94.50 80 LEU A O 1
ATOM 608 N N . ASP A 1 81 ? -3.096 -9.426 4.711 1.00 95.38 81 ASP A N 1
ATOM 609 C CA . ASP A 1 81 ? -2.601 -10.548 3.922 1.00 95.38 81 ASP A CA 1
ATOM 610 C C . ASP A 1 81 ? -1.066 -10.525 3.886 1.00 95.38 81 ASP A C 1
ATOM 612 O O . ASP A 1 81 ? -0.427 -9.521 4.212 1.00 95.38 81 ASP A O 1
ATOM 616 N N . ALA A 1 82 ? -0.459 -11.641 3.476 1.00 89.12 82 ALA A N 1
ATOM 617 C CA . ALA A 1 82 ? 0.990 -11.740 3.369 1.00 89.12 82 ALA A CA 1
ATOM 618 C C . ALA A 1 82 ? 1.534 -10.751 2.327 1.00 89.12 82 ALA A C 1
ATOM 620 O O . ALA A 1 82 ? 1.189 -10.810 1.146 1.00 89.12 82 ALA A O 1
ATOM 621 N N . VAL A 1 83 ? 2.435 -9.874 2.767 1.00 87.75 83 VAL A N 1
ATOM 622 C CA . VAL A 1 83 ? 3.137 -8.941 1.887 1.00 87.75 83 VAL A CA 1
ATOM 623 C C . VAL A 1 83 ? 4.418 -9.604 1.381 1.00 87.75 83 VAL A C 1
ATOM 625 O O . VAL A 1 83 ? 5.231 -10.054 2.195 1.00 87.75 83 VAL A O 1
ATOM 628 N N . PRO A 1 84 ? 4.649 -9.665 0.060 1.00 81.00 84 PRO A N 1
ATOM 629 C CA . PRO A 1 84 ? 5.897 -10.195 -0.461 1.00 81.00 84 PRO A CA 1
ATOM 630 C C . PRO A 1 84 ? 7.085 -9.315 -0.017 1.00 81.00 84 PRO A C 1
ATOM 632 O O . PRO A 1 84 ? 7.035 -8.089 -0.160 1.00 81.00 84 PRO A O 1
ATOM 635 N N . PRO A 1 85 ? 8.176 -9.918 0.495 1.00 68.25 85 PRO A N 1
ATOM 636 C CA . PRO A 1 85 ? 9.305 -9.185 1.079 1.00 68.25 85 PRO A CA 1
ATOM 637 C C . PRO A 1 85 ? 10.101 -8.381 0.040 1.00 68.25 85 PRO A C 1
ATOM 639 O O . PRO A 1 85 ? 10.807 -7.436 0.380 1.00 68.25 85 PRO A O 1
ATOM 642 N N . SER A 1 86 ? 10.013 -8.775 -1.227 1.00 65.12 86 SER A N 1
ATOM 643 C CA . SER A 1 86 ? 10.399 -8.018 -2.418 1.00 65.12 86 SER A CA 1
ATOM 644 C C . SER A 1 86 ? 10.128 -8.913 -3.624 1.00 65.12 86 SER A C 1
ATOM 646 O O . SER A 1 86 ? 10.528 -10.076 -3.639 1.00 65.12 86 SER A O 1
ATOM 648 N N . VAL A 1 87 ? 9.447 -8.396 -4.644 1.00 53.84 87 VAL A N 1
ATOM 649 C CA . VAL A 1 87 ? 9.490 -9.039 -5.959 1.00 53.84 87 VAL A CA 1
ATOM 650 C C . VAL A 1 87 ? 10.798 -8.574 -6.591 1.00 53.84 87 VAL A C 1
ATOM 652 O O . VAL A 1 87 ? 10.917 -7.423 -7.017 1.00 53.84 87 VAL A O 1
ATOM 655 N N . LEU A 1 88 ? 11.825 -9.428 -6.549 1.00 47.97 88 LEU A N 1
ATOM 656 C CA . LEU A 1 88 ? 12.976 -9.265 -7.432 1.00 47.97 88 LEU A CA 1
ATOM 657 C C . LEU A 1 88 ? 12.433 -9.365 -8.857 1.00 47.97 88 LEU A C 1
ATOM 659 O O . LEU A 1 88 ? 11.695 -10.303 -9.153 1.00 47.97 88 LEU A O 1
ATOM 663 N N . ALA A 1 89 ? 12.740 -8.369 -9.688 1.00 48.09 89 ALA A N 1
ATOM 664 C CA . ALA A 1 89 ? 12.387 -8.390 -11.101 1.00 48.09 89 ALA A CA 1
ATOM 665 C C . ALA A 1 89 ? 12.805 -9.745 -11.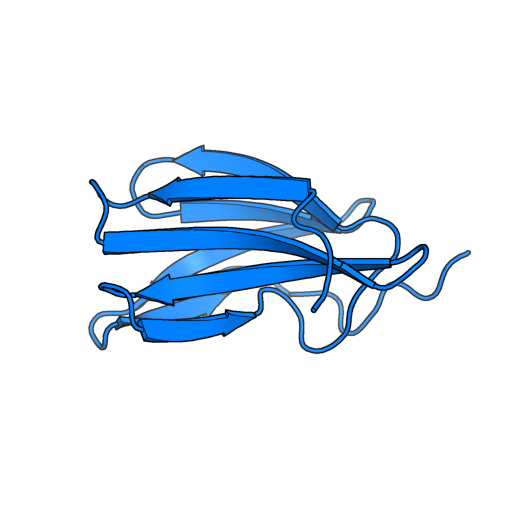695 1.00 48.09 89 ALA A C 1
ATOM 667 O O . ALA A 1 89 ? 13.960 -10.148 -11.521 1.00 48.09 89 ALA A O 1
ATOM 668 N N . GLY A 1 90 ? 11.843 -10.453 -12.287 1.00 43.06 90 GLY A N 1
ATOM 669 C CA . GLY A 1 90 ? 12.106 -11.637 -13.102 1.00 43.06 90 GLY A CA 1
ATOM 670 C C . GLY A 1 90 ? 12.693 -11.253 -14.448 1.00 43.06 90 GLY A C 1
ATOM 671 O O . GLY A 1 90 ? 12.381 -10.136 -14.919 1.00 43.06 90 GLY A O 1
#

Secondary structure (DSSP, 8-state):
-PPEEEEEEEGGGTEEEEEEEETTEEEEEEEETTEEEEESSSS-BTTEEEEEEETTEEEEEETTEEEEEEE-TTS-EEESSPPPS-----

Organism: NCBI:txid2592067

Nearest PDB structures (foldseek):
  7d5t-assembly1_A5  TM=4.708E-01  e=3.997E-01  Saccharomyces cerevisiae S288C
  9bln-assembly1_U  TM=5.106E-01  e=4.977E-01  Homo sapiens
  6zqb-assembly1_UE  TM=4.483E-01  e=3.784E-01  Saccharomyces cerevisiae S288C
  4av8-assembly1_A  TM=3.891E-01  e=4.711E-01  Kluyveromyces lactis
  4av9-assembly1_A  TM=3.887E-01  e=6.545E-01  Kluyveromyces lactis

Mean predicted aligned error: 4.33 Å

pLDDT: mean 88.65, std 10.61, range [43.06, 96.62]

Foldseek 3Di:
DFDWPDWDDAQVRQKIWTWTDDDLWIWIWIAGNNHTQGTLEPDTENQWDFPDYDHFWTWIDRPPDIWIWGADPVRHIDIPDDDDNYPDDD

Radius of gyration: 12.1 Å; Cα contacts (8 Å, |Δi|>4): 214; chains: 1; bounding box: 28×25×30 Å